Protein AF-A0A7X0E063-F1 (afdb_monomer)

Structure (mmCIF, N/CA/C/O backbone):
data_AF-A0A7X0E063-F1
#
_entry.id   AF-A0A7X0E063-F1
#
loop_
_atom_site.group_PDB
_atom_site.id
_atom_site.type_symbol
_atom_site.label_atom_id
_atom_site.label_alt_id
_atom_site.label_comp_id
_atom_site.label_asym_id
_atom_site.label_entity_id
_atom_site.label_seq_id
_atom_site.pdbx_PDB_ins_code
_atom_site.Cartn_x
_atom_site.Cartn_y
_atom_site.Cartn_z
_atom_site.occupancy
_atom_site.B_iso_or_equiv
_atom_site.auth_seq_id
_atom_site.auth_comp_id
_atom_site.auth_asym_id
_atom_site.auth_atom_id
_atom_site.pdbx_PDB_model_num
ATOM 1 N N . MET A 1 1 ? 47.660 -11.285 -48.450 1.00 63.41 1 MET A N 1
ATOM 2 C CA . MET A 1 1 ? 48.345 -10.037 -48.056 1.00 63.41 1 MET A CA 1
ATOM 3 C C . MET A 1 1 ? 47.252 -9.054 -47.674 1.00 63.41 1 MET A C 1
ATOM 5 O O . MET A 1 1 ? 46.460 -8.714 -48.542 1.00 63.41 1 MET A O 1
ATOM 9 N N . ILE A 1 2 ? 47.109 -8.725 -46.389 1.00 62.81 2 ILE A N 1
ATOM 10 C CA . ILE A 1 2 ? 46.111 -7.737 -45.953 1.00 62.81 2 ILE A CA 1
ATOM 11 C C . ILE A 1 2 ? 46.619 -6.369 -46.409 1.00 62.81 2 ILE A C 1
ATOM 13 O O . ILE A 1 2 ? 47.764 -6.021 -46.122 1.00 62.81 2 ILE A O 1
ATOM 17 N N . THR A 1 3 ? 45.817 -5.624 -47.165 1.00 81.88 3 THR A N 1
ATOM 18 C CA . THR A 1 3 ? 46.212 -4.287 -47.628 1.00 81.88 3 THR A CA 1
ATOM 19 C C . THR A 1 3 ? 45.969 -3.260 -46.524 1.00 81.88 3 THR A C 1
ATOM 21 O O . THR A 1 3 ? 45.047 -3.401 -45.722 1.00 81.88 3 THR A O 1
ATOM 24 N N . VAL A 1 4 ? 46.784 -2.202 -46.468 1.00 76.25 4 VAL A N 1
ATOM 25 C CA . VAL A 1 4 ? 46.656 -1.117 -45.470 1.00 76.25 4 VAL A CA 1
ATOM 26 C C . VAL A 1 4 ? 45.227 -0.554 -45.432 1.00 76.25 4 VAL A C 1
ATOM 28 O O . VAL A 1 4 ? 44.696 -0.264 -44.364 1.00 76.25 4 VAL A O 1
ATOM 31 N N . THR A 1 5 ? 44.557 -0.504 -46.584 1.00 77.19 5 THR A N 1
ATOM 32 C CA . THR A 1 5 ? 43.154 -0.100 -46.720 1.00 77.19 5 THR A CA 1
ATOM 33 C C . THR A 1 5 ? 42.199 -0.992 -45.920 1.00 77.19 5 THR A C 1
ATOM 35 O O . THR A 1 5 ? 41.311 -0.472 -45.255 1.00 77.19 5 THR A O 1
ATOM 38 N N . GLN A 1 6 ? 42.407 -2.316 -45.900 1.00 72.25 6 GLN A N 1
ATOM 39 C CA . GLN A 1 6 ? 41.585 -3.246 -45.113 1.00 72.25 6 GLN A CA 1
ATOM 40 C C . GLN A 1 6 ? 41.760 -3.032 -43.602 1.00 72.25 6 GLN A C 1
ATOM 42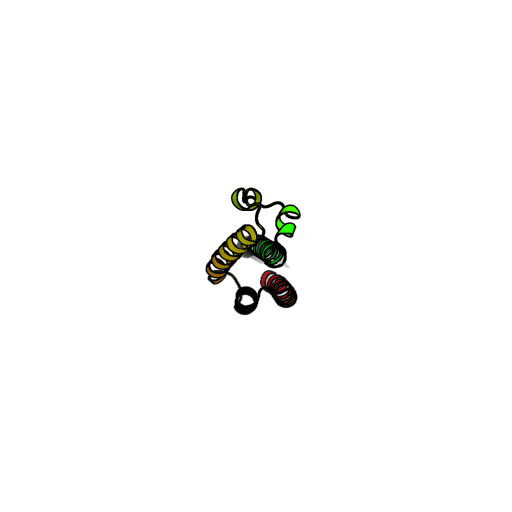 O O . GLN A 1 6 ? 40.786 -3.130 -42.861 1.00 72.25 6 GLN A O 1
ATOM 47 N N . ILE A 1 7 ? 42.969 -2.680 -43.147 1.00 70.81 7 ILE A N 1
ATOM 48 C CA . ILE A 1 7 ? 43.252 -2.372 -41.732 1.00 70.81 7 ILE A CA 1
ATOM 49 C C . ILE A 1 7 ? 42.557 -1.068 -41.313 1.00 70.81 7 ILE A C 1
ATOM 51 O O . ILE A 1 7 ? 41.918 -1.017 -40.262 1.00 70.81 7 ILE A O 1
ATOM 55 N N . VAL A 1 8 ? 42.621 -0.027 -42.150 1.00 72.25 8 VAL A N 1
ATOM 56 C CA . VAL A 1 8 ? 41.974 1.272 -41.888 1.00 72.25 8 VAL A CA 1
ATOM 57 C C . VAL A 1 8 ? 40.448 1.144 -41.873 1.00 72.25 8 VAL A C 1
ATOM 59 O O . VAL A 1 8 ? 39.801 1.701 -40.985 1.00 72.25 8 VAL A O 1
ATOM 62 N N . SER A 1 9 ? 39.862 0.363 -42.786 1.00 69.88 9 SER A N 1
ATOM 63 C CA . SER A 1 9 ? 38.419 0.078 -42.799 1.00 69.88 9 SER A CA 1
ATOM 64 C C . SER A 1 9 ? 37.963 -0.698 -41.561 1.00 69.88 9 SER A C 1
ATOM 66 O O . SER A 1 9 ? 36.905 -0.403 -41.010 1.00 69.88 9 SER A O 1
ATOM 68 N N . LEU A 1 10 ? 38.767 -1.651 -41.077 1.00 66.69 10 LEU A N 1
ATOM 69 C CA . LEU A 1 10 ? 38.449 -2.404 -39.862 1.00 66.69 10 LEU A CA 1
ATOM 70 C C . LEU A 1 10 ? 38.508 -1.510 -38.613 1.00 66.69 10 LEU A C 1
ATOM 72 O O . LEU A 1 10 ? 37.608 -1.556 -37.781 1.00 66.69 10 LEU A O 1
ATOM 76 N N . LEU A 1 11 ? 39.529 -0.653 -38.499 1.00 63.66 11 LEU A N 1
ATOM 77 C CA . LEU A 1 11 ? 39.686 0.283 -37.378 1.00 63.66 11 LEU A CA 1
ATOM 78 C C . LEU A 1 11 ? 38.587 1.350 -37.341 1.00 63.66 11 LEU A C 1
ATOM 80 O O . LEU A 1 11 ? 38.071 1.668 -36.271 1.00 63.66 11 LEU A O 1
ATOM 84 N N . THR A 1 12 ? 38.192 1.876 -38.499 1.00 67.19 12 THR A N 1
ATOM 85 C CA . THR A 1 12 ? 37.082 2.838 -38.600 1.00 67.19 12 THR A CA 1
ATOM 86 C C . THR A 1 12 ? 35.731 2.184 -38.309 1.00 67.19 12 THR A C 1
ATOM 88 O O . THR A 1 12 ? 34.934 2.760 -37.572 1.00 67.19 12 THR A O 1
ATOM 91 N N . ALA A 1 13 ? 35.492 0.954 -38.778 1.00 63.78 13 ALA A N 1
ATOM 92 C CA . ALA A 1 13 ? 34.293 0.188 -38.432 1.00 63.78 13 ALA A CA 1
ATOM 93 C C . ALA A 1 13 ? 34.217 -0.138 -36.927 1.00 63.78 13 ALA A C 1
ATOM 95 O O . ALA A 1 13 ? 33.152 -0.006 -36.323 1.00 63.78 13 ALA A O 1
ATOM 96 N N . LEU A 1 14 ? 35.343 -0.496 -36.299 1.00 63.94 14 LEU A N 1
ATOM 97 C CA . LEU A 1 14 ? 35.430 -0.725 -34.853 1.00 63.94 14 LEU A CA 1
ATOM 98 C C . LEU A 1 14 ? 35.243 0.571 -34.048 1.00 63.94 14 LEU A C 1
ATOM 100 O O . LEU A 1 14 ? 34.567 0.549 -33.020 1.00 63.94 14 LEU A O 1
ATOM 104 N N . GLY A 1 15 ? 35.780 1.699 -34.522 1.00 64.56 15 GLY A N 1
ATOM 105 C CA . GLY A 1 15 ? 35.617 3.017 -33.897 1.00 64.56 15 GLY A CA 1
ATOM 106 C C . GLY A 1 15 ? 34.178 3.547 -33.954 1.00 64.56 15 GLY A C 1
ATOM 107 O O . GLY A 1 15 ? 33.659 4.050 -32.962 1.00 64.56 15 GLY A O 1
ATOM 108 N N . ILE A 1 16 ? 33.487 3.377 -35.084 1.00 63.88 16 ILE A N 1
ATOM 109 C CA . ILE A 1 16 ? 32.077 3.783 -35.231 1.00 63.88 16 ILE A CA 1
ATOM 110 C C . ILE A 1 16 ? 31.152 2.816 -34.473 1.00 63.88 16 ILE A C 1
ATOM 112 O O . ILE A 1 16 ? 30.214 3.248 -33.800 1.00 63.88 16 ILE A O 1
ATOM 116 N N . GLY A 1 17 ? 31.447 1.512 -34.518 1.00 62.69 17 GLY A N 1
ATOM 117 C CA . GLY A 1 17 ? 30.703 0.491 -33.778 1.00 62.69 17 GLY A CA 1
ATOM 118 C C . GLY A 1 17 ? 30.777 0.671 -32.259 1.00 62.69 17 GLY A C 1
ATOM 119 O O . GLY A 1 17 ? 29.786 0.448 -31.565 1.00 62.69 17 GLY A O 1
ATOM 120 N N . SER A 1 18 ? 31.911 1.141 -31.732 1.00 66.94 18 SER A N 1
ATOM 121 C CA . SER A 1 18 ? 32.069 1.406 -30.296 1.00 66.94 18 SER A CA 1
ATOM 122 C C . SER A 1 18 ? 31.299 2.648 -29.830 1.00 66.94 18 SER A C 1
ATOM 124 O O . SER A 1 18 ? 30.691 2.603 -28.762 1.00 66.94 18 SER A O 1
ATOM 126 N N . ILE A 1 19 ? 31.208 3.707 -30.642 1.00 74.25 19 ILE A N 1
ATOM 127 C CA . ILE A 1 19 ? 30.369 4.882 -30.332 1.00 74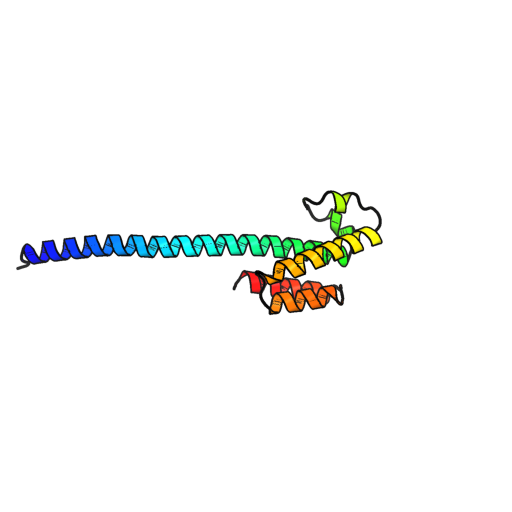.25 19 ILE A CA 1
ATOM 128 C C . ILE A 1 19 ? 28.882 4.499 -30.309 1.00 74.25 19 ILE A C 1
ATOM 130 O O . ILE A 1 19 ? 28.173 4.834 -29.359 1.00 74.25 19 ILE A O 1
ATOM 134 N N . LEU A 1 20 ? 28.412 3.744 -31.310 1.00 72.44 20 LEU A N 1
ATOM 135 C CA . LEU A 1 20 ? 27.030 3.249 -31.349 1.00 72.44 20 LEU A CA 1
ATOM 136 C C . LEU A 1 20 ? 26.714 2.343 -30.150 1.00 72.44 20 LEU A C 1
ATOM 138 O O . LEU A 1 20 ? 25.661 2.493 -29.529 1.00 72.44 20 LEU A O 1
ATOM 142 N N . GLY A 1 21 ? 27.642 1.457 -29.779 1.00 75.12 21 GLY A N 1
ATOM 143 C CA . GLY A 1 21 ? 27.505 0.600 -28.601 1.00 75.12 21 GLY A CA 1
ATOM 144 C C . GLY A 1 21 ? 27.359 1.390 -27.297 1.00 75.12 21 GLY A C 1
ATOM 145 O O . GLY A 1 21 ? 26.505 1.059 -26.477 1.00 75.12 21 GLY A O 1
ATOM 146 N N . ILE A 1 22 ? 28.130 2.469 -27.119 1.00 75.56 22 ILE A N 1
ATOM 147 C CA . ILE A 1 22 ? 28.052 3.336 -25.931 1.00 75.56 22 ILE A CA 1
ATOM 148 C C . ILE A 1 22 ? 26.702 4.059 -25.857 1.00 75.56 22 ILE A C 1
ATOM 150 O O . ILE A 1 22 ? 26.108 4.121 -24.782 1.00 75.56 22 ILE A O 1
ATOM 154 N N . VAL A 1 23 ? 26.187 4.570 -26.981 1.00 76.06 23 VAL A N 1
ATOM 155 C CA . VAL A 1 23 ? 24.888 5.265 -27.014 1.00 76.06 23 VAL A CA 1
ATOM 156 C C . VAL A 1 23 ? 23.744 4.305 -26.686 1.00 76.06 23 VAL A C 1
ATOM 158 O O . VAL A 1 23 ? 22.915 4.612 -25.830 1.00 76.06 23 VAL A O 1
ATOM 161 N N . VAL A 1 24 ? 23.719 3.118 -27.304 1.00 79.44 24 VAL A N 1
ATOM 162 C CA . VAL A 1 24 ? 22.695 2.095 -27.025 1.00 79.44 24 VAL A CA 1
ATOM 163 C C . VAL A 1 24 ? 22.759 1.647 -25.566 1.00 79.44 24 VAL A C 1
ATOM 165 O O . VAL A 1 24 ? 21.727 1.592 -24.896 1.00 79.44 24 VAL A O 1
ATOM 168 N N . LYS A 1 25 ? 23.967 1.391 -25.049 1.00 80.44 25 LYS A N 1
ATOM 169 C CA . LYS A 1 25 ? 24.168 1.027 -23.646 1.00 80.44 25 LYS A CA 1
ATOM 170 C C . LYS A 1 25 ? 23.694 2.137 -22.705 1.00 80.44 25 LYS A C 1
ATOM 172 O O . LYS A 1 25 ? 22.978 1.851 -21.760 1.00 80.44 25 LYS A O 1
ATOM 177 N N . SER A 1 26 ? 24.004 3.400 -22.996 1.00 79.81 26 SER A N 1
ATOM 178 C CA . SER A 1 26 ? 23.576 4.539 -22.175 1.00 79.81 26 SER A CA 1
ATOM 179 C C . SER A 1 26 ? 22.050 4.680 -22.101 1.00 79.81 26 SER A C 1
ATOM 181 O O . SER A 1 26 ? 21.510 4.948 -21.028 1.00 79.81 26 SER A O 1
ATOM 183 N N . VAL A 1 27 ? 21.340 4.462 -23.213 1.00 82.19 27 VAL A N 1
ATOM 184 C CA . VAL A 1 27 ? 19.868 4.481 -23.230 1.00 82.19 27 VAL A CA 1
ATOM 185 C C . VAL A 1 27 ? 19.291 3.305 -22.438 1.00 82.19 27 VAL A C 1
ATOM 187 O O . VAL A 1 27 ? 18.352 3.491 -21.663 1.00 82.19 27 VAL A O 1
ATOM 190 N N . LEU A 1 28 ? 19.858 2.105 -22.597 1.00 80.12 28 LEU A N 1
ATOM 191 C CA . LEU A 1 28 ? 19.454 0.918 -21.837 1.00 80.12 28 LEU A CA 1
ATOM 192 C C . LEU A 1 28 ? 19.689 1.096 -20.333 1.00 80.12 28 LEU A C 1
ATOM 194 O O . LEU A 1 28 ? 18.768 0.864 -19.552 1.00 80.12 28 LEU A O 1
ATOM 198 N N . ASP A 1 29 ? 20.873 1.569 -19.942 1.00 85.06 29 ASP A N 1
ATOM 199 C CA . ASP A 1 29 ? 21.253 1.811 -18.548 1.00 85.06 29 ASP A CA 1
ATOM 200 C C . ASP A 1 29 ? 20.313 2.845 -17.905 1.00 85.06 29 ASP A C 1
ATOM 202 O O . ASP A 1 29 ? 19.794 2.625 -16.810 1.00 85.06 29 ASP A O 1
ATOM 206 N N . ARG A 1 30 ? 19.993 3.934 -18.619 1.00 82.12 30 ARG A N 1
ATOM 207 C CA . ARG A 1 30 ? 19.051 4.958 -18.141 1.00 82.12 30 ARG A CA 1
ATOM 208 C C . ARG A 1 30 ? 17.633 4.415 -17.965 1.00 82.12 30 ARG A C 1
ATOM 210 O O . ARG A 1 30 ? 16.967 4.736 -16.982 1.00 82.12 30 ARG A O 1
ATOM 217 N N . ASN A 1 31 ? 17.160 3.588 -18.894 1.00 79.44 31 ASN A N 1
ATOM 218 C CA . ASN A 1 31 ? 15.843 2.961 -18.785 1.00 79.44 31 ASN A CA 1
ATOM 219 C C . ASN A 1 31 ? 15.786 1.948 -17.633 1.00 79.44 31 ASN A C 1
ATOM 221 O O . ASN A 1 31 ? 14.773 1.873 -16.937 1.00 79.44 31 ASN A O 1
ATOM 225 N N . ALA A 1 32 ? 16.864 1.195 -17.409 1.00 80.00 32 ALA A N 1
ATOM 226 C CA . ALA A 1 32 ? 16.980 0.287 -16.275 1.00 80.00 32 ALA A CA 1
ATOM 227 C C . ALA A 1 32 ? 16.963 1.053 -14.943 1.00 80.00 32 ALA A C 1
ATOM 229 O O . ALA A 1 32 ? 16.214 0.689 -14.039 1.00 80.00 32 ALA A O 1
ATOM 230 N N . GLU A 1 33 ? 17.705 2.159 -14.843 1.00 82.88 33 GLU A N 1
ATOM 231 C CA . GLU A 1 33 ? 17.722 3.007 -13.647 1.00 82.88 33 GLU A CA 1
ATOM 232 C C . GLU A 1 33 ? 16.333 3.589 -13.336 1.00 82.88 33 GLU A C 1
ATOM 234 O O . GLU A 1 33 ? 15.884 3.555 -12.189 1.00 82.88 33 GLU A O 1
ATOM 239 N N . LEU A 1 34 ? 15.616 4.079 -14.354 1.00 77.62 34 LEU A N 1
ATOM 240 C CA . LEU A 1 34 ? 14.250 4.584 -14.192 1.00 77.62 34 LEU A CA 1
ATOM 241 C C . LEU A 1 34 ? 13.287 3.494 -13.712 1.00 77.62 34 LEU A C 1
ATOM 243 O O . LEU A 1 34 ? 12.495 3.745 -12.805 1.00 77.62 34 LEU A O 1
ATOM 247 N N . ARG A 1 35 ? 13.378 2.280 -14.270 1.00 78.25 35 ARG A N 1
ATOM 248 C CA . ARG A 1 35 ? 12.571 1.135 -13.820 1.00 78.25 35 ARG A CA 1
ATOM 249 C C . ARG A 1 35 ? 12.850 0.780 -12.363 1.00 78.25 35 ARG A C 1
ATOM 251 O O . ARG A 1 35 ? 11.906 0.571 -11.611 1.00 78.25 35 ARG A O 1
ATOM 258 N N . ILE A 1 36 ? 14.118 0.764 -11.950 1.00 80.19 36 ILE A N 1
ATOM 259 C CA . ILE A 1 36 ? 14.499 0.486 -10.558 1.00 80.19 36 ILE A C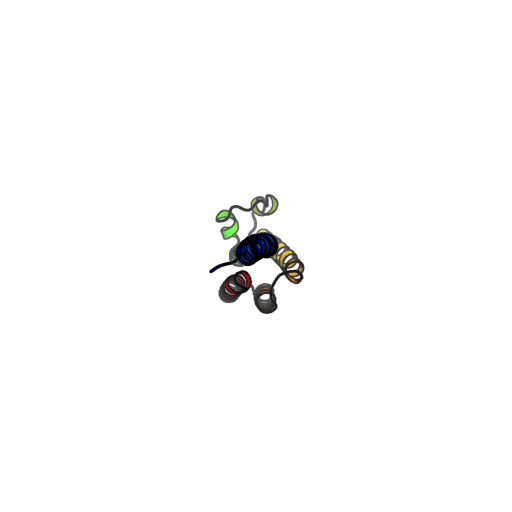A 1
ATOM 260 C C . ILE A 1 36 ? 13.913 1.547 -9.622 1.00 80.19 36 ILE A C 1
ATOM 262 O O . ILE A 1 36 ? 13.281 1.197 -8.630 1.00 80.19 36 ILE A O 1
ATOM 266 N N . LYS A 1 37 ? 14.050 2.836 -9.960 1.00 80.69 37 LYS A N 1
ATOM 267 C CA . LYS A 1 37 ? 13.486 3.928 -9.150 1.00 80.69 37 LYS A CA 1
ATOM 268 C C . LYS A 1 37 ? 11.969 3.823 -9.022 1.00 80.69 37 LYS A C 1
ATOM 270 O O . LYS A 1 37 ? 11.444 3.950 -7.920 1.00 80.69 37 LYS A O 1
ATOM 275 N N . LEU A 1 38 ? 11.270 3.565 -10.128 1.00 79.00 38 LEU A N 1
ATOM 276 C CA . LEU A 1 38 ? 9.818 3.376 -10.123 1.00 79.00 38 LEU A CA 1
ATOM 277 C C . LEU A 1 38 ? 9.408 2.176 -9.266 1.00 79.00 38 LEU A C 1
ATOM 279 O O . LEU A 1 38 ? 8.469 2.284 -8.481 1.00 79.00 38 LEU A O 1
ATOM 283 N N . LYS A 1 39 ? 10.147 1.068 -9.357 1.00 80.44 39 LYS A N 1
ATOM 284 C CA . LYS A 1 39 ? 9.912 -0.117 -8.534 1.00 80.44 39 LYS A CA 1
ATOM 285 C C . LYS A 1 39 ? 10.058 0.188 -7.044 1.00 80.44 39 LYS A C 1
ATOM 287 O O . LYS A 1 39 ? 9.150 -0.127 -6.284 1.00 80.44 39 LYS A O 1
ATOM 292 N N . THR A 1 40 ? 11.139 0.851 -6.633 1.00 82.44 40 THR A N 1
ATOM 293 C CA . THR A 1 40 ? 11.348 1.237 -5.227 1.00 82.44 40 THR A CA 1
ATOM 294 C C . THR A 1 40 ? 10.224 2.136 -4.717 1.00 82.44 40 THR A C 1
ATOM 296 O O . THR A 1 40 ? 9.678 1.885 -3.647 1.00 82.44 40 THR A O 1
ATOM 299 N N . ILE A 1 41 ? 9.815 3.133 -5.509 1.00 81.81 41 ILE A N 1
ATOM 300 C CA . ILE A 1 41 ? 8.700 4.023 -5.152 1.00 81.81 41 ILE A CA 1
ATOM 301 C C . ILE A 1 41 ? 7.401 3.224 -4.974 1.00 81.81 41 ILE A C 1
ATOM 303 O O . ILE A 1 41 ? 6.663 3.446 -4.014 1.00 81.81 41 ILE A O 1
ATOM 307 N N . ASN A 1 42 ? 7.111 2.289 -5.880 1.00 82.44 42 ASN A N 1
ATOM 308 C CA . ASN A 1 42 ? 5.912 1.460 -5.792 1.00 82.44 42 ASN A CA 1
ATOM 309 C C . ASN A 1 42 ? 5.954 0.533 -4.569 1.00 82.44 42 ASN A C 1
ATOM 311 O O . ASN A 1 42 ? 4.962 0.435 -3.852 1.00 82.44 42 ASN A O 1
ATOM 315 N N . GLU A 1 43 ? 7.097 -0.091 -4.277 1.00 85.38 43 GLU A N 1
ATOM 316 C CA . GLU A 1 43 ? 7.283 -0.932 -3.088 1.00 85.38 43 GLU A CA 1
ATOM 317 C C . GLU A 1 43 ? 7.081 -0.150 -1.781 1.00 85.38 43 GLU A C 1
ATOM 319 O O . GLU A 1 43 ? 6.417 -0.642 -0.866 1.00 85.38 43 GLU A O 1
ATOM 324 N N . GLU A 1 44 ? 7.599 1.077 -1.683 1.00 87.62 44 GLU A N 1
ATOM 325 C CA . GLU A 1 44 ? 7.395 1.945 -0.515 1.00 87.62 44 GLU A CA 1
ATOM 326 C C . GLU A 1 44 ? 5.921 2.332 -0.330 1.00 87.62 44 GLU A C 1
ATOM 328 O O . GLU A 1 44 ? 5.393 2.293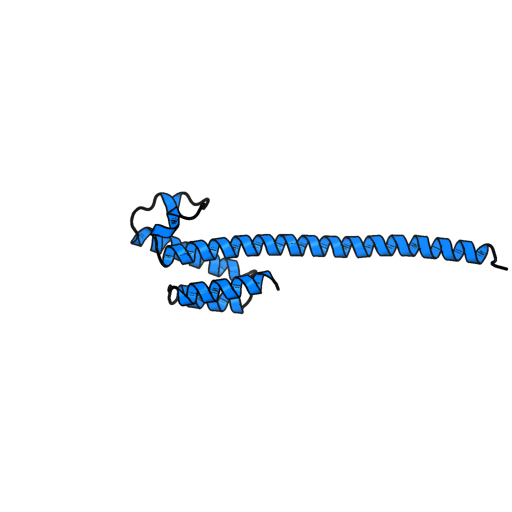 0.790 1.00 87.62 44 GLU A O 1
ATOM 333 N N . LYS A 1 45 ? 5.224 2.643 -1.430 1.00 88.62 45 LYS A N 1
ATOM 334 C CA . LYS A 1 45 ? 3.786 2.939 -1.405 1.00 88.62 45 LYS A CA 1
ATOM 335 C C . LYS A 1 45 ? 2.968 1.716 -1.002 1.00 88.62 45 LYS A C 1
ATOM 337 O O . LYS A 1 45 ? 2.136 1.815 -0.101 1.00 88.62 45 LYS A O 1
ATOM 342 N N . TYR A 1 46 ? 3.235 0.553 -1.596 1.00 90.31 46 TYR A N 1
ATOM 343 C CA . TYR A 1 46 ? 2.551 -0.693 -1.246 1.00 90.31 46 TYR A CA 1
ATOM 344 C C . TYR A 1 46 ? 2.809 -1.105 0.201 1.00 90.31 46 TYR A C 1
ATOM 346 O O . TYR A 1 46 ? 1.877 -1.522 0.888 1.00 90.31 46 TYR A O 1
ATOM 354 N N . ARG A 1 47 ? 4.034 -0.928 0.707 1.00 91.81 47 ARG A N 1
ATOM 355 C CA . ARG A 1 47 ? 4.350 -1.147 2.123 1.00 91.81 47 ARG A CA 1
ATOM 356 C C . ARG A 1 47 ? 3.497 -0.258 3.020 1.00 91.81 47 ARG A C 1
ATOM 358 O O . ARG A 1 47 ? 2.892 -0.753 3.965 1.00 91.81 47 ARG A O 1
ATOM 365 N N . THR A 1 48 ? 3.426 1.033 2.708 1.00 93.06 48 THR A N 1
ATOM 366 C CA . THR A 1 48 ? 2.620 1.991 3.473 1.00 93.06 48 THR A CA 1
ATOM 367 C C . THR A 1 48 ? 1.140 1.603 3.472 1.00 93.06 48 THR A C 1
ATOM 369 O O . THR A 1 48 ? 0.513 1.586 4.528 1.00 93.06 48 THR A O 1
ATOM 372 N N . ILE A 1 49 ? 0.595 1.202 2.318 1.00 94.75 49 ILE A N 1
ATOM 373 C CA . ILE A 1 49 ? -0.779 0.693 2.202 1.00 94.75 49 ILE A CA 1
ATOM 374 C C . ILE A 1 49 ? -0.996 -0.508 3.130 1.00 94.75 49 ILE A C 1
ATOM 376 O O . ILE A 1 49 ? -1.937 -0.506 3.921 1.00 94.75 49 ILE A O 1
ATOM 380 N N . LEU A 1 50 ? -0.113 -1.509 3.087 1.00 95.50 50 LEU A N 1
ATOM 381 C CA . LEU A 1 50 ? -0.235 -2.707 3.923 1.00 95.50 50 LEU A CA 1
ATOM 382 C C . LEU A 1 50 ? -0.155 -2.389 5.421 1.00 95.50 50 LEU A C 1
ATOM 384 O O . LEU A 1 50 ? -0.881 -2.994 6.209 1.00 95.50 50 LEU A O 1
ATOM 388 N N . ILE A 1 51 ? 0.661 -1.412 5.818 1.00 95.81 51 ILE A N 1
ATOM 389 C CA . ILE A 1 51 ? 0.714 -0.941 7.206 1.00 95.81 51 ILE A CA 1
ATOM 390 C C . ILE A 1 51 ? -0.649 -0.383 7.634 1.00 95.81 51 ILE A C 1
ATOM 392 O O . ILE A 1 51 ? -1.193 -0.817 8.649 1.00 95.81 51 ILE A O 1
ATOM 396 N N . TYR A 1 52 ? -1.246 0.517 6.848 1.00 96.75 52 TYR A N 1
ATOM 397 C CA . TYR A 1 52 ? -2.564 1.066 7.178 1.00 96.75 52 TYR A CA 1
ATOM 398 C C . TYR A 1 52 ? -3.667 0.002 7.166 1.00 96.75 52 TYR A C 1
ATOM 400 O O . TYR A 1 52 ? -4.526 0.021 8.042 1.00 96.75 52 TYR A O 1
ATOM 408 N N . MET A 1 53 ? -3.624 -0.971 6.250 1.00 97.31 53 MET A N 1
ATOM 409 C CA . MET A 1 53 ? -4.539 -2.120 6.276 1.00 97.31 53 MET A CA 1
ATOM 410 C C . MET A 1 53 ? -4.401 -2.923 7.575 1.00 97.31 53 MET A C 1
ATOM 412 O O . MET A 1 53 ? -5.401 -3.274 8.200 1.00 97.31 53 MET A O 1
ATOM 416 N N . SER A 1 54 ? -3.165 -3.164 8.020 1.00 96.88 54 SER A N 1
ATOM 417 C CA . SER A 1 54 ? -2.880 -3.850 9.283 1.00 96.88 54 SER A CA 1
ATOM 418 C C . SER A 1 54 ? -3.421 -3.082 10.492 1.00 96.88 54 SER A C 1
ATOM 420 O O . SER A 1 54 ? -3.892 -3.705 11.445 1.00 96.88 54 SER A O 1
ATOM 422 N N . ILE A 1 55 ? -3.369 -1.748 10.467 1.00 96.81 55 ILE A N 1
ATOM 423 C CA . ILE A 1 55 ? -3.916 -0.887 11.526 1.00 96.81 55 ILE A CA 1
ATOM 424 C C . ILE A 1 55 ? -5.449 -0.883 11.498 1.00 96.81 55 ILE A C 1
ATOM 426 O O . ILE A 1 55 ? -6.073 -0.922 12.552 1.00 96.81 55 ILE A O 1
ATOM 430 N N . VAL A 1 56 ? -6.075 -0.895 10.317 1.00 97.06 56 VAL A N 1
ATOM 431 C CA . VAL A 1 56 ? -7.539 -1.009 10.204 1.00 97.06 56 VAL A CA 1
ATOM 432 C C . VAL A 1 56 ? -8.040 -2.336 10.779 1.00 97.06 56 VAL A C 1
ATOM 434 O O . VAL A 1 56 ? -9.047 -2.341 11.477 1.00 97.06 56 VAL A O 1
ATOM 437 N N . ILE A 1 57 ? -7.335 -3.447 10.529 1.00 96.38 57 ILE A N 1
ATOM 438 C CA . ILE A 1 57 ? -7.684 -4.754 11.116 1.00 96.38 57 ILE A CA 1
ATOM 439 C C . ILE A 1 57 ? -7.505 -4.742 12.637 1.00 96.38 57 ILE A C 1
ATOM 441 O O . ILE A 1 57 ? -8.321 -5.307 13.362 1.00 96.38 57 ILE A O 1
ATOM 445 N N . ASN A 1 58 ? -6.410 -4.153 13.120 1.00 96.31 58 ASN A N 1
ATOM 446 C CA . ASN A 1 58 ? -6.123 -4.061 14.543 1.00 96.31 58 ASN A CA 1
ATOM 447 C C . ASN A 1 58 ? -5.431 -2.724 14.871 1.00 96.31 58 ASN A C 1
ATOM 449 O O . ASN A 1 58 ? -4.230 -2.589 14.607 1.00 96.31 58 ASN A O 1
ATOM 453 N N . PRO A 1 59 ? -6.148 -1.766 15.490 1.00 94.81 59 PRO A N 1
ATOM 454 C CA . PRO A 1 59 ? -5.639 -0.430 15.798 1.00 94.81 59 PRO A CA 1
ATOM 455 C C . PRO A 1 59 ? -4.352 -0.400 16.627 1.00 94.81 59 PRO A C 1
ATOM 457 O O . PRO A 1 59 ? -3.547 0.520 16.468 1.00 94.81 59 PRO A O 1
ATOM 460 N N . THR A 1 60 ? -4.098 -1.419 17.457 1.00 94.19 60 THR A N 1
ATOM 461 C CA . THR A 1 60 ? -2.872 -1.489 18.272 1.00 94.19 60 THR A CA 1
ATOM 462 C C . THR A 1 60 ? -1.610 -1.671 17.431 1.00 94.19 60 THR A C 1
ATOM 464 O O . THR A 1 60 ? -0.516 -1.315 17.866 1.00 94.19 60 THR A O 1
ATOM 467 N N . ASN A 1 61 ? -1.744 -2.143 16.187 1.00 94.56 61 ASN A N 1
ATOM 468 C CA . ASN A 1 61 ? -0.615 -2.302 15.277 1.00 94.56 61 ASN A CA 1
ATOM 469 C C . ASN A 1 61 ? 0.067 -0.978 14.919 1.00 94.56 61 ASN A C 1
ATOM 471 O O . ASN A 1 61 ? 1.195 -1.015 14.432 1.00 94.56 61 ASN A O 1
ATOM 475 N N . LYS A 1 62 ? -0.563 0.183 15.154 1.00 92.31 62 LYS A N 1
ATOM 476 C CA . LYS A 1 62 ? 0.061 1.487 14.877 1.00 92.31 62 LYS A CA 1
ATOM 477 C C . LYS A 1 62 ? 1.405 1.651 15.597 1.00 92.31 62 LYS A C 1
ATOM 479 O O . LYS A 1 62 ? 2.305 2.287 15.064 1.00 92.31 62 LYS A O 1
ATOM 484 N N . ASP A 1 63 ? 1.554 1.028 16.767 1.00 91.06 63 ASP A N 1
ATOM 485 C CA . ASP A 1 63 ? 2.754 1.122 17.602 1.00 91.06 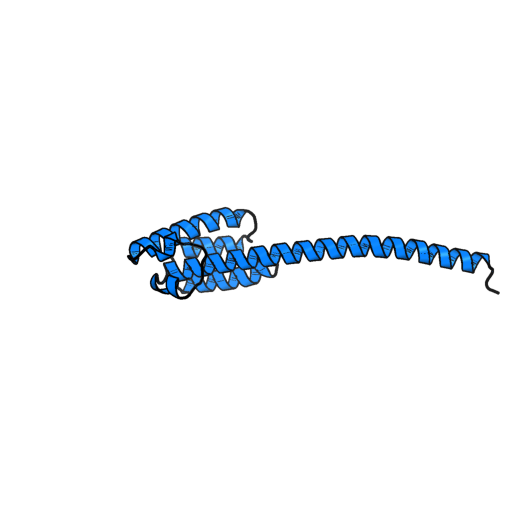63 ASP A CA 1
ATOM 486 C C . ASP A 1 63 ? 3.862 0.141 17.161 1.00 91.06 63 ASP A C 1
ATOM 488 O O . ASP A 1 63 ? 4.992 0.223 17.636 1.00 91.06 63 ASP A O 1
ATOM 492 N N . HIS A 1 64 ? 3.566 -0.776 16.230 1.00 91.00 64 HIS A N 1
ATOM 493 C CA . HIS A 1 64 ? 4.536 -1.728 15.671 1.00 91.00 64 HIS A CA 1
ATOM 494 C C . HIS A 1 64 ? 5.282 -1.188 14.445 1.00 91.00 64 HIS A C 1
ATOM 496 O O . HIS A 1 64 ? 6.246 -1.803 13.986 1.00 91.00 64 HIS A O 1
ATOM 502 N N . PHE A 1 65 ? 4.838 -0.058 13.896 1.00 89.06 65 PHE A N 1
ATOM 503 C CA . PHE A 1 65 ? 5.403 0.533 12.691 1.00 89.06 65 PHE A CA 1
ATOM 504 C C . PHE A 1 65 ? 5.951 1.924 12.985 1.00 89.06 65 PHE A C 1
ATOM 506 O O . PHE A 1 65 ? 5.430 2.635 13.839 1.00 89.06 65 PHE A O 1
ATOM 513 N N . ILE A 1 66 ? 6.994 2.316 12.251 1.00 85.56 66 ILE A N 1
ATOM 514 C CA . ILE A 1 66 ? 7.525 3.680 12.254 1.00 85.56 66 ILE A CA 1
ATOM 515 C C . ILE A 1 66 ? 6.984 4.366 11.002 1.00 85.56 66 ILE A C 1
ATOM 517 O O . ILE A 1 66 ? 7.443 4.102 9.891 1.00 85.56 66 ILE A O 1
ATOM 521 N N . LEU A 1 67 ? 5.982 5.218 11.188 1.00 85.81 67 LEU A N 1
ATOM 522 C CA . LEU A 1 67 ? 5.397 6.059 10.154 1.00 85.81 67 LEU A CA 1
ATOM 523 C C . LEU A 1 67 ? 5.750 7.515 10.444 1.00 85.81 67 LEU A C 1
ATOM 525 O O . LEU A 1 67 ? 5.780 7.940 11.594 1.00 85.81 67 LEU A O 1
ATOM 529 N N . ASN A 1 68 ? 5.966 8.312 9.403 1.00 85.44 68 ASN A N 1
ATOM 530 C CA . ASN A 1 68 ? 6.055 9.763 9.558 1.00 85.44 68 ASN A CA 1
ATOM 531 C C . ASN A 1 68 ? 4.643 10.381 9.544 1.00 85.44 68 ASN A C 1
ATOM 533 O O . ASN A 1 68 ? 4.311 11.165 8.659 1.00 85.44 68 ASN A O 1
ATOM 537 N N . ASP A 1 69 ? 3.787 9.946 10.473 1.00 85.94 69 ASP A N 1
ATOM 538 C CA . ASP A 1 69 ? 2.406 10.417 10.616 1.00 85.94 69 ASP A CA 1
ATOM 539 C C . ASP A 1 69 ? 2.103 10.731 12.086 1.00 85.94 69 ASP A C 1
ATOM 541 O O . ASP A 1 69 ? 1.651 9.882 12.854 1.00 85.94 69 ASP A O 1
ATOM 545 N N . ASN A 1 70 ? 2.379 11.975 12.478 1.00 86.25 70 ASN A N 1
ATOM 546 C CA . ASN A 1 70 ? 2.193 12.437 13.854 1.00 86.25 70 ASN A CA 1
ATOM 547 C C . ASN A 1 70 ? 0.727 12.357 14.302 1.00 86.25 70 ASN A C 1
ATOM 549 O O . ASN A 1 70 ? 0.462 12.062 15.465 1.00 86.25 70 ASN A O 1
ATOM 553 N N . VAL A 1 71 ? -0.221 12.554 13.377 1.00 91.06 71 VAL A N 1
ATOM 5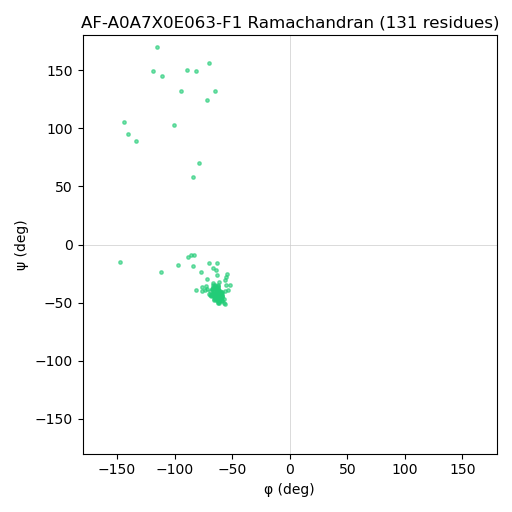54 C CA . VAL A 1 71 ? -1.655 12.543 13.691 1.00 91.06 71 VAL A CA 1
ATOM 555 C C . VAL A 1 71 ? -2.064 11.152 14.163 1.00 91.06 71 VAL A C 1
ATOM 557 O O . VAL A 1 71 ? -2.708 11.026 15.201 1.00 91.06 71 VAL A O 1
ATOM 560 N N . LEU A 1 72 ? -1.629 10.097 13.467 1.00 91.81 72 LEU A N 1
ATOM 561 C CA . LEU A 1 72 ? -1.941 8.715 13.838 1.00 91.81 72 LEU A CA 1
ATOM 562 C C . LEU A 1 72 ? -1.502 8.364 15.274 1.00 91.81 72 LEU A C 1
ATOM 564 O O . LEU A 1 72 ? -2.234 7.675 15.986 1.00 91.81 72 LEU A O 1
ATOM 568 N N . TYR A 1 73 ? -0.328 8.825 15.718 1.00 89.38 73 TYR A N 1
ATOM 569 C CA . TYR A 1 73 ? 0.197 8.506 17.056 1.00 89.38 73 TYR A CA 1
ATOM 570 C C . TYR A 1 73 ? -0.460 9.309 18.189 1.00 89.38 73 TYR A C 1
ATOM 572 O O . TYR A 1 73 ? -0.478 8.868 19.349 1.00 89.38 73 TYR A O 1
ATOM 580 N N . GLU A 1 74 ? -1.019 10.475 17.869 1.00 92.62 74 GLU A N 1
ATOM 581 C CA . GLU A 1 74 ? -1.780 11.293 18.813 1.00 92.62 74 GLU A CA 1
ATOM 582 C C . GLU A 1 74 ? -3.147 10.673 19.135 1.00 92.62 74 GLU A C 1
ATOM 584 O O . GLU A 1 74 ? -3.628 10.801 20.265 1.00 92.62 74 GLU A O 1
ATOM 589 N N . LEU A 1 75 ? -3.734 9.924 18.195 1.00 93.56 75 LEU A N 1
ATOM 590 C CA . LEU A 1 75 ? -5.008 9.235 18.389 1.00 93.56 75 LEU A CA 1
ATOM 591 C C . LEU A 1 75 ? -4.904 8.140 19.464 1.00 93.56 75 LEU A C 1
ATOM 593 O O . LEU A 1 75 ? -3.992 7.309 19.469 1.00 93.56 75 LEU A O 1
ATOM 597 N N . LYS A 1 76 ? -5.869 8.141 20.394 1.00 92.19 76 LYS A N 1
ATOM 598 C CA . LYS A 1 76 ? -5.913 7.211 21.542 1.00 92.19 76 LYS A CA 1
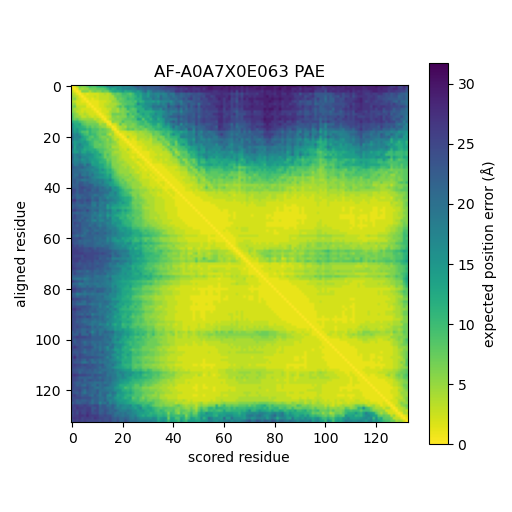ATOM 599 C C . LYS A 1 76 ? -7.050 6.202 21.490 1.00 92.19 76 LYS A C 1
ATOM 601 O O . LYS A 1 76 ? -6.959 5.174 22.146 1.00 92.19 76 LYS A O 1
ATOM 606 N N . LYS A 1 77 ? -8.128 6.506 20.765 1.00 96.25 77 LYS A N 1
ATOM 607 C CA . LYS A 1 77 ? -9.287 5.619 20.657 1.00 96.25 77 LYS A CA 1
ATOM 608 C C . LYS A 1 77 ? -9.164 4.759 19.412 1.00 96.25 77 LYS A C 1
ATOM 610 O O . LYS A 1 77 ? -8.959 5.285 18.320 1.00 96.25 77 LYS A O 1
ATOM 615 N N . ASP A 1 78 ? -9.391 3.464 19.577 1.00 95.94 78 ASP A N 1
ATOM 616 C CA . ASP A 1 78 ? -9.363 2.477 18.495 1.00 95.94 78 ASP A CA 1
ATOM 617 C C . ASP A 1 78 ? -10.285 2.854 17.327 1.00 95.94 78 ASP A C 1
ATOM 619 O O . ASP A 1 78 ? -9.894 2.728 16.168 1.00 95.94 78 ASP A O 1
ATOM 623 N N . SER A 1 79 ? -11.472 3.399 17.618 1.00 95.94 79 SER A N 1
ATOM 624 C CA . SER A 1 79 ? -12.414 3.885 16.600 1.00 95.94 79 SER A CA 1
ATOM 625 C C . SER A 1 79 ? -11.824 4.990 15.727 1.00 95.94 79 SER A C 1
ATOM 627 O O . SER A 1 79 ? -12.006 4.983 14.511 1.00 95.94 79 SER A O 1
ATOM 629 N N . ASP A 1 80 ? -11.107 5.928 16.343 1.00 97.00 80 ASP A N 1
ATOM 630 C CA . ASP A 1 80 ? -10.563 7.105 15.669 1.00 97.00 80 ASP A CA 1
ATOM 631 C C . ASP A 1 80 ? -9.331 6.707 14.852 1.00 97.00 80 ASP A C 1
ATOM 633 O O . ASP A 1 80 ? -9.183 7.128 13.707 1.00 97.00 80 ASP A O 1
ATOM 637 N N . ILE A 1 81 ? -8.491 5.826 15.409 1.00 96.88 81 ILE A N 1
ATOM 638 C CA . ILE A 1 81 ? -7.341 5.221 14.722 1.00 96.88 81 ILE A CA 1
ATOM 639 C C . ILE A 1 81 ? -7.808 4.465 13.475 1.00 96.88 81 ILE A C 1
ATOM 641 O O . ILE A 1 81 ? -7.244 4.645 12.392 1.00 96.88 81 ILE A O 1
ATOM 645 N N . MET A 1 82 ? -8.851 3.641 13.611 1.00 96.56 82 MET A N 1
ATOM 646 C CA . MET A 1 82 ? -9.419 2.873 12.505 1.00 96.56 82 MET A CA 1
ATOM 647 C C . MET A 1 82 ? -10.007 3.798 11.432 1.00 96.56 82 MET A C 1
ATOM 649 O O . MET A 1 82 ? -9.694 3.635 10.254 1.00 96.56 82 MET A O 1
ATOM 653 N N . ALA A 1 83 ? -10.809 4.795 11.822 1.00 96.44 83 ALA A N 1
ATOM 654 C CA . ALA A 1 83 ? -11.412 5.751 10.893 1.00 96.44 83 ALA A CA 1
ATOM 655 C C . ALA A 1 83 ? -10.355 6.583 10.146 1.00 96.44 83 ALA A C 1
ATOM 657 O O . ALA A 1 83 ? -10.440 6.748 8.927 1.00 96.44 83 ALA A O 1
ATOM 658 N N . TYR A 1 84 ? -9.327 7.055 10.854 1.00 97.25 84 TYR A N 1
ATOM 659 C CA . TYR A 1 84 ? -8.204 7.772 10.256 1.00 97.25 84 TYR A CA 1
ATOM 660 C C . TYR A 1 84 ? -7.431 6.894 9.265 1.00 97.25 84 TYR A C 1
ATOM 662 O O . TYR A 1 84 ? -7.201 7.290 8.122 1.00 97.25 84 TYR A O 1
ATOM 670 N N . SER A 1 85 ? -7.094 5.669 9.668 1.00 96.50 85 SER A N 1
ATOM 671 C CA . SER A 1 85 ? -6.376 4.718 8.815 1.00 96.50 85 SER A CA 1
ATOM 672 C C . SER A 1 85 ? -7.183 4.351 7.568 1.00 96.50 85 SER A C 1
ATOM 674 O O . SER A 1 85 ? -6.629 4.283 6.473 1.00 96.50 85 SER A O 1
ATOM 676 N N . LEU A 1 86 ? -8.504 4.196 7.692 1.00 96.56 86 LEU A N 1
ATOM 677 C CA . LEU A 1 86 ? -9.389 3.953 6.555 1.00 96.56 86 LEU A CA 1
ATOM 678 C C . LEU A 1 86 ? -9.462 5.162 5.609 1.00 96.56 86 LEU A C 1
ATOM 680 O O . LEU A 1 86 ? -9.474 4.989 4.390 1.00 96.56 86 LEU A O 1
ATOM 684 N N . SER A 1 87 ? -9.468 6.386 6.143 1.00 96.81 87 SER A N 1
ATOM 685 C CA . SER A 1 87 ? -9.375 7.610 5.335 1.00 96.81 87 SER A CA 1
ATOM 686 C C . SER A 1 87 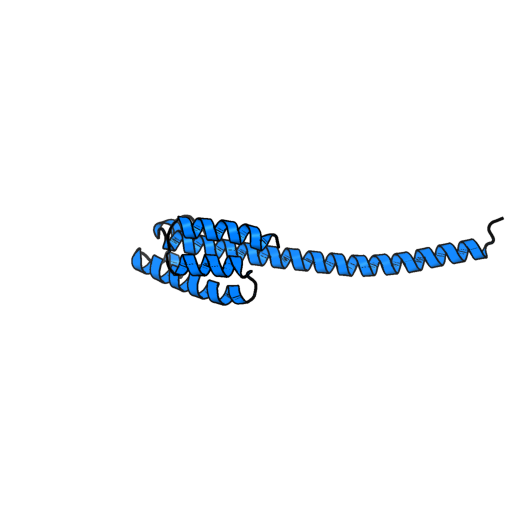? -8.076 7.636 4.520 1.00 96.81 87 SER A C 1
ATOM 688 O O . SER A 1 87 ? -8.107 7.846 3.305 1.00 96.81 87 SER A O 1
ATOM 690 N N . LYS A 1 88 ? -6.943 7.294 5.148 1.00 96.19 88 LYS A N 1
ATOM 691 C CA . LYS A 1 88 ? -5.651 7.166 4.459 1.00 96.19 88 LYS A CA 1
ATOM 692 C C . LYS A 1 88 ? -5.651 6.083 3.390 1.00 96.19 88 LYS A C 1
ATOM 694 O O . LYS A 1 88 ? -5.150 6.317 2.295 1.00 96.19 88 LYS A O 1
ATOM 699 N N . LEU A 1 89 ? -6.252 4.925 3.649 1.00 96.44 89 LEU A N 1
ATOM 700 C CA . LEU A 1 89 ? -6.373 3.882 2.629 1.00 96.44 89 LEU A CA 1
ATOM 701 C C . LEU A 1 89 ? -7.209 4.326 1.425 1.00 96.44 89 LEU A C 1
ATOM 703 O O . LEU A 1 89 ? -6.842 4.005 0.299 1.00 96.44 89 LEU A O 1
ATOM 707 N N . ASN A 1 90 ? -8.286 5.085 1.635 1.00 96.31 90 ASN A N 1
ATOM 708 C CA . ASN A 1 90 ? -9.057 5.657 0.529 1.00 96.31 90 ASN A CA 1
ATOM 709 C C . ASN A 1 90 ? -8.214 6.640 -0.294 1.00 96.31 90 ASN A C 1
ATOM 711 O O . ASN A 1 90 ? -8.234 6.583 -1.522 1.00 96.31 90 ASN A O 1
ATOM 715 N N . GLU A 1 91 ? -7.439 7.504 0.366 1.00 95.06 91 GLU A N 1
ATOM 716 C CA . GLU A 1 91 ? -6.493 8.407 -0.299 1.00 95.06 91 GLU A CA 1
ATOM 717 C C . GLU A 1 91 ? -5.500 7.618 -1.170 1.00 95.06 91 GLU A C 1
ATOM 719 O O . GLU A 1 91 ? -5.367 7.886 -2.368 1.00 95.06 91 GLU A O 1
ATOM 724 N N . TYR A 1 92 ? -4.861 6.592 -0.600 1.00 94.00 92 TYR A N 1
ATOM 725 C CA . TYR A 1 92 ? -3.913 5.753 -1.330 1.00 94.00 92 TYR A CA 1
ATOM 726 C C . TYR A 1 92 ? -4.557 5.000 -2.489 1.00 94.00 92 TYR A C 1
ATOM 728 O O . TYR A 1 92 ? -3.950 4.926 -3.551 1.00 94.00 92 TYR A O 1
ATOM 736 N N . TYR A 1 93 ? -5.782 4.496 -2.331 1.00 94.31 93 TYR A N 1
ATOM 737 C CA . TYR A 1 93 ? -6.508 3.824 -3.406 1.00 94.31 93 TYR A CA 1
ATOM 738 C C . TYR A 1 93 ? -6.670 4.728 -4.635 1.00 94.31 93 TYR A C 1
ATOM 740 O O . TYR A 1 93 ? -6.362 4.315 -5.753 1.00 94.31 93 TYR A O 1
ATOM 748 N N . TYR A 1 94 ? -7.076 5.988 -4.448 1.00 93.50 94 TYR A N 1
ATOM 749 C CA . TYR A 1 94 ? -7.181 6.927 -5.567 1.00 93.50 94 TYR A CA 1
ATOM 750 C C . TYR A 1 94 ? -5.820 7.280 -6.169 1.00 93.50 94 TYR A C 1
ATOM 752 O O . TYR A 1 94 ? -5.708 7.404 -7.387 1.00 93.50 94 TYR A O 1
ATOM 760 N N . GLN A 1 95 ? -4.770 7.397 -5.353 1.00 91.12 95 GLN A N 1
ATOM 761 C CA . GLN A 1 95 ? -3.417 7.612 -5.870 1.00 91.12 95 GLN A CA 1
ATOM 762 C C . GLN A 1 95 ? -2.918 6.411 -6.687 1.00 91.12 95 GLN A C 1
ATOM 764 O O . GLN A 1 95 ? -2.240 6.598 -7.699 1.00 91.12 95 GLN A O 1
ATOM 769 N N . SER A 1 96 ? -3.256 5.187 -6.272 1.00 89.81 96 SER A N 1
ATOM 770 C CA . SER A 1 96 ? -2.862 3.942 -6.939 1.00 89.81 96 SER A CA 1
ATOM 771 C C . SER A 1 96 ? -3.429 3.795 -8.349 1.00 89.81 96 SER A C 1
ATOM 773 O O . SER A 1 96 ? -2.796 3.127 -9.160 1.00 89.81 96 SER A O 1
ATOM 775 N N . LEU A 1 97 ? -4.515 4.495 -8.701 1.00 87.94 97 LEU A N 1
ATOM 776 C CA . LEU A 1 97 ? -5.050 4.519 -10.073 1.00 87.94 97 LEU A CA 1
ATOM 777 C C . LEU A 1 97 ? -4.015 4.930 -11.133 1.00 87.94 97 LEU A C 1
ATOM 779 O O . LEU A 1 97 ? -4.164 4.583 -12.299 1.00 87.94 97 LEU A O 1
ATOM 783 N N . LEU A 1 98 ? -2.983 5.685 -10.746 1.00 83.62 98 LEU A N 1
ATOM 784 C CA . LEU A 1 98 ? -1.974 6.192 -11.676 1.00 83.62 98 LEU A CA 1
ATOM 785 C C . LEU A 1 98 ? -0.843 5.197 -11.972 1.00 83.62 98 LEU A C 1
ATOM 787 O O . LEU A 1 98 ? -0.096 5.418 -12.923 1.00 83.62 98 LEU A O 1
ATOM 791 N N . TYR A 1 99 ? -0.650 4.169 -11.141 1.00 80.94 99 TYR A N 1
ATOM 792 C CA . TYR A 1 99 ? 0.566 3.345 -11.197 1.00 80.94 99 TYR A CA 1
ATOM 793 C C . TYR A 1 99 ? 0.387 1.870 -10.820 1.00 80.94 99 TYR A C 1
ATOM 795 O O . TYR A 1 99 ? 1.294 1.082 -11.078 1.00 80.94 99 TYR A O 1
ATOM 803 N N . ALA A 1 100 ? -0.723 1.483 -10.191 1.00 86.31 100 ALA A N 1
ATOM 804 C CA . ALA A 1 100 ? -0.965 0.104 -9.789 1.00 86.31 100 ALA A CA 1
ATOM 805 C C . ALA A 1 100 ? -1.657 -0.689 -10.903 1.00 86.31 100 ALA A C 1
ATOM 807 O O . ALA A 1 100 ? -2.430 -0.139 -11.686 1.00 86.31 100 ALA A O 1
ATOM 808 N N . SER A 1 101 ? -1.405 -1.998 -10.953 1.00 88.62 101 SER A N 1
ATOM 809 C CA . SER A 1 101 ? -2.097 -2.892 -11.883 1.00 88.62 101 SER A CA 1
ATOM 810 C C . SER A 1 101 ? -3.567 -3.086 -11.492 1.00 88.62 101 SER A C 1
ATOM 812 O O . SER A 1 101 ? -3.939 -2.977 -10.319 1.00 88.62 101 SER A O 1
ATOM 814 N N . ASP A 1 102 ? -4.409 -3.445 -12.464 1.00 90.06 102 ASP A N 1
ATOM 815 C CA . ASP A 1 102 ? -5.839 -3.713 -12.240 1.00 90.06 102 ASP A CA 1
ATOM 816 C C . ASP A 1 102 ? -6.082 -4.777 -11.161 1.00 90.06 102 ASP A C 1
ATOM 818 O O . ASP A 1 102 ? -7.046 -4.707 -10.397 1.00 90.06 102 ASP A O 1
ATOM 822 N N . ASP A 1 103 ? -5.192 -5.765 -11.084 1.00 91.31 103 ASP A N 1
ATOM 823 C CA . ASP A 1 103 ? -5.249 -6.837 -10.097 1.00 91.31 103 ASP A CA 1
ATOM 824 C C . ASP A 1 103 ? -5.013 -6.317 -8.672 1.00 91.31 103 ASP A C 1
ATOM 826 O O . ASP A 1 103 ? -5.777 -6.667 -7.769 1.00 91.31 103 ASP A O 1
ATOM 830 N N . VAL A 1 104 ? -4.013 -5.445 -8.482 1.00 90.75 104 VAL A N 1
ATOM 831 C CA . VAL A 1 104 ? -3.754 -4.765 -7.202 1.00 90.75 104 VAL A CA 1
ATOM 832 C C . VAL A 1 104 ? -4.943 -3.891 -6.818 1.00 90.75 104 VAL A C 1
ATOM 834 O O . VAL A 1 104 ? -5.450 -3.981 -5.696 1.00 90.75 104 VAL A O 1
ATOM 837 N N . MET A 1 105 ? -5.438 -3.092 -7.766 1.00 94.06 105 MET A N 1
ATOM 838 C CA . MET A 1 105 ? -6.592 -2.219 -7.557 1.00 94.06 105 MET A CA 1
ATOM 839 C C . MET A 1 105 ? -7.836 -3.008 -7.145 1.00 94.06 105 MET A C 1
ATOM 841 O O . MET A 1 105 ? -8.559 -2.598 -6.233 1.00 94.06 105 MET A O 1
ATOM 845 N N . ARG A 1 106 ? -8.070 -4.173 -7.760 1.00 95.00 106 ARG A N 1
ATOM 846 C CA . ARG A 1 106 ? -9.187 -5.058 -7.415 1.00 95.00 106 ARG A CA 1
ATOM 847 C C . ARG A 1 106 ? -9.075 -5.562 -5.980 1.00 95.00 106 ARG A C 1
ATOM 849 O O . ARG A 1 106 ? -10.046 -5.442 -5.237 1.00 95.00 106 ARG A O 1
ATOM 856 N N . THR A 1 107 ? -7.924 -6.100 -5.573 1.00 94.69 107 THR A N 1
ATOM 857 C CA . THR A 1 107 ? -7.752 -6.609 -4.200 1.00 94.69 107 THR A CA 1
ATOM 858 C C . THR A 1 107 ? -7.819 -5.503 -3.158 1.00 94.69 107 THR A C 1
ATOM 860 O O . THR A 1 107 ? -8.462 -5.680 -2.126 1.00 94.69 107 THR A O 1
ATOM 863 N N . PHE A 1 108 ? -7.265 -4.328 -3.465 1.00 95.38 108 PHE A N 1
ATOM 864 C CA . PHE A 1 108 ? -7.357 -3.169 -2.585 1.00 95.38 108 PHE A CA 1
ATOM 865 C C . PHE A 1 108 ? -8.825 -2.749 -2.395 1.00 95.38 108 PHE A C 1
ATOM 867 O O . PHE A 1 108 ? -9.290 -2.584 -1.268 1.00 95.38 108 PHE A O 1
ATOM 874 N N . LYS A 1 109 ? -9.613 -2.679 -3.474 1.00 96.31 109 LYS A N 1
ATOM 875 C CA . LYS A 1 109 ? -11.049 -2.377 -3.383 1.00 96.31 109 LYS A CA 1
ATOM 876 C C . LYS A 1 109 ? -11.820 -3.404 -2.547 1.00 96.31 109 LYS A C 1
ATOM 878 O O . LYS A 1 109 ? -12.706 -3.024 -1.782 1.00 96.31 109 LYS A O 1
ATOM 883 N N . VAL A 1 110 ? -11.494 -4.690 -2.688 1.00 96.75 110 VAL A N 1
ATOM 884 C CA . VAL A 1 110 ? -12.105 -5.760 -1.882 1.00 96.75 110 VAL A CA 1
ATOM 885 C C . VAL A 1 110 ? -11.793 -5.552 -0.401 1.00 96.75 110 VAL A C 1
ATOM 887 O O . VAL A 1 110 ? -12.719 -5.557 0.405 1.00 96.75 110 VAL A O 1
ATOM 890 N N . PHE A 1 111 ? -10.539 -5.255 -0.047 1.00 97.44 111 PHE A N 1
ATOM 891 C CA . PHE A 1 111 ? -10.176 -4.928 1.334 1.00 97.44 111 PHE A CA 1
ATOM 892 C C . PHE A 1 111 ? -10.943 -3.713 1.873 1.00 97.44 111 PHE A C 1
ATOM 894 O O . PHE A 1 111 ? -11.458 -3.765 2.980 1.00 97.44 111 PHE A O 1
ATOM 901 N N . LEU A 1 112 ? -11.073 -2.633 1.093 1.00 96.12 112 LEU A N 1
ATOM 902 C CA . LEU A 1 112 ? -11.829 -1.442 1.513 1.00 96.12 112 LEU A CA 1
ATOM 903 C C . LEU A 1 112 ? -13.322 -1.716 1.744 1.00 96.12 112 LEU A C 1
ATOM 905 O O . LEU A 1 112 ? -13.966 -0.995 2.501 1.00 96.12 112 LEU A O 1
ATOM 909 N N . THR A 1 113 ? -13.871 -2.727 1.070 1.00 95.56 113 THR A N 1
ATOM 910 C CA . THR A 1 113 ? -15.270 -3.143 1.237 1.00 95.56 113 THR A CA 1
ATOM 911 C C . THR A 1 113 ? -15.426 -4.039 2.463 1.00 95.56 113 THR A C 1
ATOM 913 O O . THR A 1 113 ? -16.403 -3.919 3.198 1.00 95.56 113 THR A O 1
ATOM 916 N N . GLU A 1 114 ? -14.454 -4.922 2.696 1.00 95.62 114 GLU A N 1
ATOM 917 C CA . GLU A 1 114 ? -14.438 -5.852 3.817 1.00 95.62 114 GLU A CA 1
ATOM 918 C C . GLU A 1 114 ? -13.018 -5.981 4.395 1.00 95.62 114 GLU A C 1
ATOM 920 O O . GLU A 1 114 ? -12.187 -6.773 3.933 1.00 95.62 114 GLU A O 1
ATOM 925 N N . SER A 1 115 ? -12.745 -5.194 5.435 1.00 94.94 115 SER A N 1
ATOM 926 C CA . SER A 1 115 ? -11.422 -5.066 6.056 1.00 94.94 115 SER A CA 1
ATOM 927 C C . SER A 1 115 ? -11.096 -6.237 6.990 1.00 94.94 115 SER A C 1
ATOM 929 O O . SER A 1 115 ? -11.053 -6.085 8.210 1.00 94.94 115 SER A O 1
ATOM 931 N N . ASN A 1 116 ? -10.871 -7.423 6.426 1.00 95.00 116 ASN A N 1
ATOM 932 C CA . ASN A 1 116 ? -10.511 -8.629 7.172 1.00 95.00 116 ASN A CA 1
ATOM 933 C C . ASN A 1 116 ? -9.094 -9.130 6.826 1.00 95.00 116 ASN A C 1
ATOM 935 O O . ASN A 1 116 ? -8.432 -8.656 5.896 1.00 95.00 116 ASN A O 1
ATOM 939 N N . ARG A 1 117 ? -8.612 -10.104 7.606 1.00 94.12 117 ARG A N 1
ATOM 940 C CA . ARG A 1 117 ? -7.252 -10.642 7.476 1.00 94.12 117 ARG A CA 1
ATOM 941 C C . ARG A 1 117 ? -7.009 -11.353 6.144 1.00 94.12 117 ARG A C 1
ATOM 943 O O . ARG A 1 117 ? -5.909 -11.243 5.604 1.00 94.12 117 ARG A O 1
ATOM 950 N N . ASP A 1 118 ? -8.009 -12.043 5.612 1.00 96.31 118 ASP A N 1
ATOM 951 C CA . ASP A 1 118 ? -7.880 -12.793 4.361 1.00 96.31 118 ASP A CA 1
ATOM 952 C C . ASP A 1 118 ? -7.721 -11.838 3.173 1.00 96.31 118 ASP A C 1
ATOM 954 O O . ASP A 1 118 ? -6.814 -12.000 2.354 1.00 96.31 118 ASP A O 1
ATOM 958 N N . ASN A 1 119 ? -8.512 -10.763 3.143 1.00 95.38 119 ASN A N 1
ATOM 959 C CA . ASN A 1 119 ? -8.420 -9.714 2.128 1.00 95.38 119 ASN A CA 1
ATOM 960 C C . ASN A 1 119 ? -7.107 -8.919 2.224 1.00 95.38 119 ASN A C 1
ATOM 962 O O . ASN A 1 119 ? -6.547 -8.511 1.201 1.00 95.38 119 ASN A O 1
ATOM 966 N N . TYR A 1 120 ? -6.573 -8.739 3.436 1.00 95.19 120 TYR A N 1
ATOM 967 C CA . TYR A 1 120 ? -5.239 -8.168 3.641 1.00 95.19 120 TYR A CA 1
ATOM 968 C C . TYR A 1 120 ? -4.145 -9.047 3.022 1.00 95.19 120 TYR A C 1
ATOM 970 O O . TYR A 1 120 ? -3.321 -8.550 2.254 1.00 95.19 120 TYR A O 1
ATOM 978 N N . ILE A 1 121 ? -4.162 -10.357 3.296 1.00 94.50 121 ILE A N 1
ATOM 979 C CA . ILE A 1 121 ? -3.189 -11.304 2.730 1.00 94.50 121 ILE A CA 1
ATOM 980 C C . ILE A 1 121 ? -3.307 -11.342 1.201 1.00 94.50 121 ILE A C 1
ATOM 982 O O . ILE A 1 121 ? -2.289 -11.290 0.509 1.00 94.50 121 ILE A O 1
ATOM 986 N N . ALA A 1 122 ? -4.531 -11.377 0.668 1.00 93.44 122 ALA A N 1
ATOM 987 C CA . ALA A 1 122 ? -4.772 -11.358 -0.773 1.00 93.44 122 ALA A CA 1
ATOM 988 C C . ALA A 1 122 ? -4.188 -10.100 -1.436 1.00 93.44 122 ALA A C 1
ATOM 990 O O . ALA A 1 122 ? -3.542 -10.192 -2.482 1.00 93.44 122 ALA A O 1
ATOM 991 N N . THR A 1 123 ? -4.353 -8.934 -0.803 1.00 93.00 123 THR A N 1
ATOM 992 C CA . THR A 1 123 ? -3.768 -7.678 -1.292 1.00 93.00 123 THR A CA 1
ATOM 993 C C . THR A 1 123 ? -2.241 -7.707 -1.222 1.00 93.00 123 THR A C 1
ATOM 995 O O . THR A 1 123 ? -1.582 -7.347 -2.195 1.00 93.00 123 THR A O 1
ATOM 998 N N . ALA A 1 124 ? -1.655 -8.205 -0.130 1.00 91.94 124 ALA A N 1
ATOM 999 C CA . ALA A 1 124 ? -0.202 -8.320 0.009 1.00 91.94 124 ALA A CA 1
ATOM 1000 C C . ALA A 1 124 ? 0.428 -9.187 -1.096 1.00 91.94 124 ALA A C 1
ATOM 1002 O O . ALA A 1 124 ? 1.406 -8.779 -1.721 1.00 91.94 124 ALA A O 1
ATOM 1003 N N . GLN A 1 125 ? -0.177 -10.338 -1.398 1.00 91.00 125 GLN A N 1
ATOM 1004 C CA . GLN A 1 125 ? 0.295 -11.247 -2.449 1.00 91.00 125 GLN A CA 1
ATOM 1005 C C . GLN A 1 125 ? 0.210 -10.635 -3.853 1.00 91.00 125 GLN A C 1
ATOM 1007 O O . GLN A 1 125 ? 1.043 -10.922 -4.714 1.00 91.00 125 GLN A O 1
ATOM 1012 N N . LYS A 1 126 ? -0.812 -9.814 -4.119 1.00 89.44 126 LYS A N 1
ATOM 1013 C CA . LYS A 1 126 ? -0.943 -9.118 -5.405 1.00 89.44 126 LYS A CA 1
ATOM 1014 C C . LYS A 1 126 ? 0.001 -7.927 -5.515 1.00 89.44 126 LYS A C 1
ATOM 1016 O O . LYS A 1 126 ? 0.571 -7.741 -6.584 1.00 89.44 126 LYS A O 1
ATOM 1021 N N . ASN A 1 127 ? 0.237 -7.198 -4.426 1.00 81.44 127 ASN A N 1
ATOM 1022 C CA . ASN A 1 127 ? 1.216 -6.109 -4.383 1.00 81.44 127 ASN A CA 1
ATOM 1023 C C . ASN A 1 127 ? 2.644 -6.607 -4.643 1.00 81.44 127 ASN A C 1
ATOM 1025 O O . ASN A 1 127 ? 3.383 -5.950 -5.368 1.00 81.44 127 ASN A O 1
ATOM 1029 N N . GLU A 1 128 ? 3.015 -7.775 -4.108 1.00 77.38 128 GLU A N 1
ATOM 1030 C CA . GLU A 1 128 ? 4.307 -8.420 -4.391 1.00 77.38 128 GLU A CA 1
ATOM 1031 C C . GLU A 1 128 ? 4.460 -8.762 -5.879 1.00 77.38 128 GLU A C 1
ATOM 1033 O O . GLU A 1 128 ? 5.510 -8.538 -6.468 1.00 77.38 128 GLU A O 1
ATOM 1038 N N . LYS A 1 129 ? 3.405 -9.273 -6.521 1.00 70.44 129 LYS A N 1
ATOM 1039 C CA . LYS A 1 129 ? 3.442 -9.571 -7.961 1.00 70.44 129 LYS A CA 1
ATOM 1040 C C . LYS A 1 129 ? 3.474 -8.299 -8.806 1.00 70.44 129 LYS A C 1
ATOM 1042 O O . LYS A 1 129 ? 4.264 -8.212 -9.735 1.00 70.44 129 LYS A 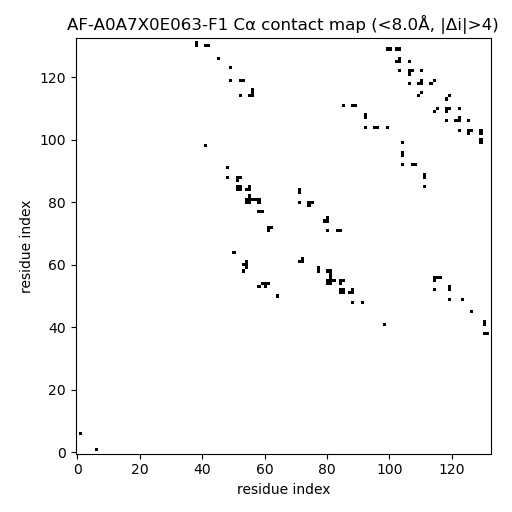O 1
ATOM 1047 N N . GLY A 1 130 ? 2.673 -7.299 -8.446 1.00 61.81 130 GLY A N 1
ATOM 1048 C CA . GLY A 1 130 ? 2.612 -6.017 -9.146 1.00 61.81 130 GLY A CA 1
ATOM 1049 C C . GLY A 1 130 ? 3.858 -5.141 -8.981 1.00 61.81 130 GLY A C 1
ATOM 1050 O O . GLY A 1 130 ? 4.027 -4.202 -9.746 1.00 61.81 130 GLY A O 1
ATOM 1051 N N . SER A 1 131 ? 4.737 -5.411 -8.008 1.00 58.75 131 SER A N 1
ATOM 1052 C CA . SER A 1 131 ? 6.059 -4.770 -7.927 1.00 58.75 131 SER A CA 1
ATOM 1053 C C . SER A 1 131 ? 7.137 -5.485 -8.755 1.00 58.75 131 SER A C 1
ATOM 1055 O O . SER A 1 131 ? 8.250 -4.968 -8.895 1.00 58.75 131 SER A O 1
ATOM 1057 N N . LEU A 1 132 ? 6.841 -6.676 -9.288 1.00 55.69 132 LEU A N 1
ATOM 1058 C CA . LEU A 1 132 ? 7.742 -7.463 -10.136 1.00 55.69 132 LEU A CA 1
ATOM 1059 C C . LEU A 1 132 ? 7.483 -7.279 -11.641 1.00 55.69 132 LEU A C 1
ATOM 1061 O O . LEU A 1 132 ? 8.370 -7.616 -12.428 1.00 55.69 132 LEU A O 1
ATOM 1065 N N . GLU A 1 133 ? 6.313 -6.761 -12.021 1.00 53.00 133 GLU A N 1
ATOM 1066 C CA . GLU A 1 133 ? 5.901 -6.434 -13.401 1.00 53.00 133 GLU A CA 1
ATOM 1067 C C . GLU A 1 133 ? 6.347 -5.021 -13.823 1.00 53.00 133 GLU A C 1
ATOM 1069 O O . GLU A 1 133 ? 6.830 -4.873 -14.974 1.00 53.00 133 GLU A O 1
#

Sequence (133 aa):
MITVTQIVSLLTALGIGSILGIVVKSVLDRNAELRIKLKTINEEKYRTILIYMSIVINPTNKDHFILNDNVLYELKKDSDIMAYSLSKLNEYYYQSLLYASDDVMRTFKVFLTESNRDNYIATAQKNEKGSLE

Radius of gyration: 25.09 Å; Cα contacts (8 Å, |Δi|>4): 84; chains: 1; bounding box: 64×25×70 Å

Nearest PDB structures (foldseek):
  8dt0-assembly1_A  TM=3.577E-01  e=5.335E+00  synthetic construct

Secondary structure (DSSP, 8-state):
---HHHHHHHHHHHHHHHHHHHHHHHHHHHHHHHHHHHHHHHHHHHHHHHHHHHHHH-GGGGGGS--S-HHHHH--SHHHHHHHHHHHHHHHHHHHTTTS-HHHHHHHHHHHHS--HHHHHHHHHHHHHHTT-

Mean predicted aligned error: 9.41 Å

pLDDT: mean 85.81, std 11.12, range [53.0, 97.44]

Solvent-accessible surface area (backbone atoms only — not comparable to full-atom values): 7398 Å² total; per-residue (Å²): 132,88,49,72,67,59,55,52,53,51,53,51,51,51,55,54,51,50,55,53,50,50,54,54,48,50,54,50,53,52,52,50,52,52,51,52,54,53,37,53,55,50,48,55,52,49,51,53,49,52,51,35,52,48,20,48,64,38,45,76,48,57,80,78,53,94,70,101,48,70,68,65,71,70,50,83,48,57,69,57,39,24,52,51,29,49,51,51,49,52,54,49,54,64,60,35,72,80,77,54,47,72,67,36,52,48,32,48,52,50,21,76,75,46,71,45,72,67,36,49,52,54,29,53,59,35,45,59,51,60,58,72,111

Foldseek 3Di:
DQDPVNVVVVVVCVVVVVVVVVVVVVVVVVVVVVLVVLLVVLVVLLVLLLQLLVCLQPVVSVVVDDDPDPPLVVDDDSVVNNVVSLVVLVVSLVVCVVQFDPLLNVLSVVCSVPSHPVSSVSNVVRSVVRSVD